Protein AF-A0A4Y7K1U8-F1 (afdb_monomer)

Sequence (174 aa):
MENMSDAYFCFRKKMKKDMTSKCLAVLKKMSKQYCSSTLNLAQEHLSMVVRLFNETRDITISISQHLLSFMTTPVQPRNVKWAFSKLIYKQGRVACKGNDKANVSEVELVDVALLDTISVRKVSSKEITNEKLQAAKKSLEKLENGIDAIEAKSEVTFRRIIQTRVSLLNMFVN

Radius of gyration: 23.02 Å; Cα contacts (8 Å, |Δi|>4): 63; chains: 1; bounding box: 60×27×65 Å

Structure (mmCIF, N/CA/C/O backbone):
data_AF-A0A4Y7K1U8-F1
#
_entry.id   AF-A0A4Y7K1U8-F1
#
loop_
_atom_site.group_PDB
_atom_site.id
_atom_site.type_symbol
_atom_site.label_atom_id
_atom_site.label_alt_id
_atom_site.label_comp_id
_atom_site.label_asym_id
_atom_site.label_entity_id
_atom_site.label_seq_id
_atom_site.pdbx_PDB_ins_code
_atom_site.Cartn_x
_atom_site.Cartn_y
_atom_site.Cartn_z
_atom_site.occupancy
_atom_site.B_iso_or_equiv
_atom_site.auth_seq_id
_atom_site.auth_comp_id
_atom_site.auth_asym_id
_atom_site.auth_atom_id
_atom_site.pdbx_PDB_model_num
ATOM 1 N N . MET A 1 1 ? -7.957 -2.591 27.667 1.00 50.00 1 MET A N 1
ATOM 2 C CA . MET A 1 1 ? -8.652 -2.759 26.367 1.00 50.00 1 MET A CA 1
ATOM 3 C C . MET A 1 1 ? -8.995 -1.432 25.681 1.00 50.00 1 MET A C 1
ATOM 5 O O . MET A 1 1 ? -8.906 -1.418 24.465 1.00 50.00 1 MET A O 1
ATOM 9 N N . GLU A 1 2 ? -9.331 -0.334 26.385 1.00 51.09 2 GLU A N 1
ATOM 10 C CA . GLU A 1 2 ? -9.362 1.029 25.780 1.00 51.09 2 GLU A CA 1
ATOM 11 C C . GLU A 1 2 ? -8.060 1.343 25.026 1.00 51.09 2 GLU A C 1
ATOM 13 O O . GLU A 1 2 ? -8.085 1.716 23.859 1.00 51.09 2 GLU A O 1
ATOM 18 N N . ASN A 1 3 ? -6.930 0.967 25.630 1.00 62.56 3 ASN A N 1
ATOM 19 C CA . ASN A 1 3 ? -5.597 1.117 25.051 1.00 62.56 3 ASN A CA 1
ATOM 20 C C . ASN A 1 3 ? -5.415 0.470 23.654 1.00 62.56 3 ASN A C 1
ATOM 22 O O . ASN A 1 3 ? -4.651 0.977 22.847 1.00 62.56 3 ASN A O 1
ATOM 26 N N . MET A 1 4 ? -6.117 -0.625 23.322 1.00 68.00 4 MET A N 1
ATOM 27 C CA . MET A 1 4 ? -5.925 -1.320 22.034 1.00 68.00 4 MET A CA 1
ATOM 28 C C . MET A 1 4 ? -6.657 -0.625 20.880 1.00 68.00 4 MET A C 1
ATOM 30 O O . MET A 1 4 ? -6.125 -0.518 19.778 1.00 68.00 4 MET A O 1
ATOM 34 N N . SER A 1 5 ? -7.861 -0.115 21.149 1.00 69.31 5 SER A N 1
ATOM 35 C CA . SER A 1 5 ? -8.616 0.682 20.181 1.00 69.31 5 SER A CA 1
ATOM 36 C C . SER A 1 5 ? -7.922 2.019 19.931 1.00 69.31 5 SER A C 1
ATOM 38 O O . SER A 1 5 ? -7.712 2.408 18.784 1.00 69.31 5 SER A O 1
ATOM 40 N N . ASP A 1 6 ? -7.497 2.700 20.996 1.00 73.81 6 ASP A N 1
ATOM 41 C CA . ASP A 1 6 ? -6.766 3.962 20.877 1.00 73.81 6 ASP A CA 1
ATOM 42 C C . ASP A 1 6 ? -5.421 3.769 20.168 1.00 73.81 6 ASP A C 1
ATOM 44 O O . ASP A 1 6 ? -5.069 4.564 19.293 1.00 73.81 6 ASP A O 1
ATOM 48 N N . ALA A 1 7 ? -4.707 2.673 20.453 1.00 80.50 7 ALA A N 1
ATOM 49 C CA . ALA A 1 7 ? -3.499 2.298 19.724 1.00 80.50 7 ALA A CA 1
ATOM 50 C C . ALA A 1 7 ? -3.774 2.081 18.230 1.00 80.50 7 ALA A C 1
ATOM 52 O O . ALA A 1 7 ? -3.024 2.606 17.406 1.00 80.50 7 ALA A O 1
ATOM 53 N N . TYR A 1 8 ? -4.862 1.391 17.867 1.00 81.00 8 TYR A N 1
ATOM 54 C CA . TYR A 1 8 ? -5.259 1.223 16.468 1.00 81.00 8 TYR A CA 1
ATOM 55 C C . TYR A 1 8 ? -5.543 2.568 15.789 1.00 81.00 8 TYR A C 1
ATOM 57 O O . TYR A 1 8 ? -5.006 2.829 14.716 1.00 81.00 8 TYR A O 1
ATOM 65 N N . PHE A 1 9 ? -6.315 3.471 16.404 1.00 80.06 9 PHE A N 1
ATOM 66 C CA . PHE A 1 9 ? -6.599 4.780 15.799 1.00 80.06 9 PHE A CA 1
ATOM 67 C C . PHE A 1 9 ? -5.357 5.670 15.702 1.00 80.06 9 PHE A C 1
ATOM 69 O O . PHE A 1 9 ? -5.188 6.391 14.714 1.00 80.06 9 PHE A O 1
ATOM 76 N N . CYS A 1 10 ? -4.468 5.620 16.694 1.00 83.38 10 CYS A N 1
ATOM 77 C CA . CYS A 1 10 ? -3.171 6.289 16.645 1.00 83.38 10 CYS A CA 1
ATOM 78 C C . CYS A 1 10 ? -2.306 5.736 15.508 1.00 83.38 10 CYS A C 1
ATOM 80 O O . CYS A 1 10 ? -1.781 6.514 14.706 1.00 83.38 10 CYS A O 1
ATOM 82 N N . PHE A 1 11 ? -2.220 4.409 15.383 1.00 84.81 11 PHE A N 1
ATOM 83 C CA . PHE A 1 11 ? -1.553 3.736 14.273 1.00 84.81 11 PHE A CA 1
ATOM 84 C C . PHE A 1 11 ? -2.167 4.146 12.932 1.00 84.81 11 PHE A C 1
ATOM 86 O O . PHE A 1 11 ? -1.451 4.606 12.048 1.00 84.81 11 PHE A O 1
ATOM 93 N N . ARG A 1 12 ? -3.494 4.095 12.797 1.00 83.25 12 ARG A N 1
ATOM 94 C CA . ARG A 1 12 ? -4.238 4.459 11.586 1.00 83.25 12 ARG A CA 1
ATOM 95 C C . ARG A 1 12 ? -3.974 5.903 11.167 1.00 83.25 12 ARG A C 1
ATOM 97 O O . ARG A 1 12 ? -3.721 6.162 9.988 1.00 83.25 12 ARG A O 1
ATOM 104 N N . LYS A 1 13 ? -3.995 6.845 12.117 1.00 84.25 13 LYS A N 1
ATOM 105 C CA . LYS A 1 13 ? -3.661 8.261 11.883 1.00 84.25 13 LYS A CA 1
ATOM 106 C C . LYS A 1 13 ? -2.214 8.423 11.429 1.00 84.25 13 LYS A C 1
ATOM 108 O O . LYS A 1 13 ? -1.966 9.142 10.460 1.00 84.25 13 LYS A O 1
ATOM 113 N N . LYS A 1 14 ? -1.275 7.752 12.103 1.00 86.88 14 LYS A N 1
ATOM 114 C CA . LYS A 1 14 ? 0.151 7.783 11.760 1.00 86.88 14 LYS A CA 1
ATOM 115 C C . LYS A 1 14 ? 0.399 7.199 10.371 1.00 86.88 14 LYS A C 1
ATOM 117 O O . LYS A 1 14 ? 0.967 7.890 9.534 1.00 86.88 14 LYS A O 1
ATOM 122 N N . MET A 1 15 ? -0.123 6.006 10.093 1.00 86.50 15 MET A N 1
ATOM 123 C CA . MET A 1 15 ? -0.059 5.352 8.787 1.00 86.50 15 MET A CA 1
ATOM 124 C C . MET A 1 15 ? -0.616 6.268 7.699 1.00 86.50 15 MET A C 1
ATOM 126 O O . MET A 1 15 ? 0.054 6.519 6.704 1.00 86.50 15 MET A O 1
ATOM 130 N N . LYS A 1 16 ? -1.810 6.841 7.898 1.00 86.31 16 LYS A N 1
ATOM 131 C CA . LYS A 1 16 ? -2.410 7.752 6.918 1.00 86.31 16 LYS A CA 1
ATOM 132 C C . LYS A 1 16 ? -1.522 8.966 6.661 1.00 86.31 16 LYS A C 1
ATOM 134 O O . LYS A 1 16 ? -1.299 9.309 5.500 1.00 86.31 16 LYS A O 1
ATOM 139 N N . LYS A 1 17 ? -1.007 9.602 7.719 1.00 87.19 17 LYS A N 1
ATOM 140 C CA . LYS A 1 17 ? -0.075 10.732 7.619 1.00 87.19 17 LYS A CA 1
ATOM 141 C C . LYS A 1 17 ? 1.183 10.340 6.846 1.00 87.19 17 LYS A C 1
ATOM 143 O O . LYS A 1 17 ? 1.551 11.054 5.919 1.00 87.19 17 LYS A O 1
ATOM 148 N N . ASP A 1 18 ? 1.817 9.223 7.182 1.00 87.56 18 ASP A N 1
ATOM 149 C CA . ASP A 1 18 ? 3.057 8.779 6.539 1.00 87.56 18 ASP A CA 1
ATOM 150 C C . ASP A 1 18 ? 2.829 8.436 5.058 1.00 87.56 18 ASP A C 1
ATOM 152 O O . ASP A 1 18 ? 3.525 8.961 4.189 1.00 87.56 18 ASP A O 1
ATOM 156 N N . MET A 1 19 ? 1.786 7.666 4.745 1.00 86.56 19 MET A N 1
ATOM 157 C CA . MET A 1 19 ? 1.455 7.281 3.369 1.00 86.56 19 MET A CA 1
ATOM 158 C C . MET A 1 19 ? 1.091 8.487 2.490 1.00 86.56 19 MET A C 1
ATOM 160 O O . MET A 1 19 ? 1.501 8.552 1.331 1.00 86.56 19 MET A O 1
ATOM 164 N N . THR A 1 20 ? 0.365 9.475 3.024 1.00 84.00 20 THR A N 1
ATOM 165 C CA . THR A 1 20 ? -0.013 10.679 2.259 1.00 84.00 20 THR A CA 1
ATOM 166 C C . THR A 1 20 ? 1.123 11.689 2.123 1.00 84.00 20 THR A C 1
ATOM 168 O O . THR A 1 20 ? 1.349 12.200 1.028 1.00 84.00 20 THR A O 1
ATOM 171 N N . SER A 1 21 ? 1.843 11.987 3.208 1.00 84.00 21 SER A N 1
ATOM 172 C CA . SER A 1 21 ? 2.855 13.051 3.216 1.00 84.00 21 SER A CA 1
ATOM 173 C C . SER A 1 21 ? 4.220 12.612 2.690 1.00 84.00 21 SER A C 1
ATOM 175 O O . SER A 1 21 ? 4.926 13.435 2.115 1.00 84.00 21 SER A O 1
ATOM 177 N N . LYS A 1 22 ? 4.589 11.332 2.841 1.00 85.56 22 LYS A N 1
ATOM 178 C CA . LYS A 1 22 ? 5.888 10.808 2.394 1.00 85.56 22 LYS A CA 1
ATOM 179 C C . LYS A 1 22 ? 5.741 10.048 1.083 1.00 85.56 22 LYS A C 1
ATOM 181 O O . LYS A 1 22 ? 6.288 10.463 0.067 1.00 85.56 22 LYS A O 1
ATOM 186 N N . CYS A 1 23 ? 4.961 8.970 1.072 1.00 85.50 23 CYS A N 1
ATOM 187 C CA . CYS A 1 23 ? 4.934 8.045 -0.065 1.00 85.50 23 CYS A CA 1
ATOM 188 C C . CYS A 1 23 ? 4.217 8.639 -1.286 1.00 85.50 23 CYS A C 1
ATOM 190 O O . CYS A 1 23 ? 4.788 8.712 -2.374 1.00 85.50 23 CYS A O 1
ATOM 192 N N . LEU A 1 24 ? 2.987 9.130 -1.109 1.00 85.56 24 LEU A N 1
ATOM 193 C CA . LEU A 1 24 ? 2.208 9.703 -2.210 1.00 85.56 24 LEU A CA 1
ATOM 194 C C . LEU A 1 24 ? 2.870 10.970 -2.780 1.00 85.56 24 LEU A C 1
ATOM 196 O O . LEU A 1 24 ? 2.818 11.208 -3.987 1.00 85.56 24 LEU A O 1
ATOM 200 N N . ALA A 1 25 ? 3.511 11.774 -1.928 1.00 86.19 25 ALA A N 1
ATOM 201 C CA . ALA A 1 25 ? 4.252 12.959 -2.350 1.00 86.19 25 ALA A CA 1
ATOM 202 C C . ALA A 1 25 ? 5.461 12.596 -3.226 1.00 86.19 25 ALA A C 1
ATOM 204 O O . ALA A 1 25 ? 5.644 13.191 -4.290 1.00 86.19 25 ALA A O 1
ATOM 205 N N . VAL A 1 26 ? 6.240 11.582 -2.828 1.00 88.00 26 VAL A N 1
ATOM 206 C CA . VAL A 1 26 ? 7.366 11.067 -3.622 1.00 88.00 26 VAL A CA 1
ATOM 207 C C . VAL A 1 26 ? 6.883 10.534 -4.971 1.00 88.00 26 VAL A C 1
ATOM 209 O O . VAL A 1 26 ? 7.431 10.921 -6.000 1.00 88.00 26 VAL A O 1
ATOM 212 N N . LEU A 1 27 ? 5.809 9.741 -4.999 1.00 86.44 27 LEU A N 1
ATOM 213 C CA . LEU A 1 27 ? 5.250 9.224 -6.254 1.00 86.44 27 LEU A CA 1
ATOM 214 C C . LEU A 1 27 ? 4.742 10.336 -7.179 1.00 86.44 27 LEU A C 1
ATOM 216 O O . LEU A 1 27 ? 4.951 10.265 -8.385 1.00 86.44 27 LEU A O 1
ATOM 220 N N . LYS A 1 28 ? 4.115 11.387 -6.635 1.00 86.06 28 LYS A N 1
ATOM 221 C CA . LYS A 1 28 ? 3.706 12.568 -7.418 1.00 86.06 28 LYS A CA 1
ATOM 222 C C . LYS A 1 28 ? 4.897 13.358 -7.956 1.00 86.06 28 LYS A C 1
ATOM 224 O O . LYS A 1 28 ? 4.805 13.944 -9.030 1.00 86.06 28 LYS A O 1
ATOM 229 N N . LYS A 1 29 ? 6.007 13.416 -7.216 1.00 87.38 29 LYS A N 1
ATOM 230 C CA . LYS A 1 29 ? 7.248 14.022 -7.713 1.00 87.38 29 LYS A CA 1
ATOM 231 C C . LYS A 1 29 ? 7.815 13.192 -8.865 1.00 87.38 29 LYS A C 1
ATOM 233 O O . LYS A 1 29 ? 8.128 13.752 -9.908 1.00 87.38 29 LYS A O 1
ATOM 238 N N . MET A 1 30 ? 7.868 11.871 -8.698 1.00 83.56 30 MET A N 1
ATOM 239 C CA . MET A 1 30 ? 8.336 10.937 -9.725 1.00 83.56 30 MET A CA 1
ATOM 240 C C . MET A 1 30 ? 7.467 10.967 -10.987 1.00 83.56 30 MET A C 1
ATOM 242 O O . MET A 1 30 ? 8.010 10.926 -12.082 1.00 83.56 30 MET A O 1
ATOM 246 N N . SER A 1 31 ? 6.143 11.102 -10.860 1.00 81.75 31 SER A N 1
ATOM 247 C CA . SER A 1 31 ? 5.244 11.172 -12.022 1.00 81.75 31 SER A CA 1
ATOM 248 C C . SER A 1 31 ? 5.432 12.447 -12.845 1.00 81.75 31 SER A C 1
ATOM 250 O O . SER A 1 31 ? 5.209 12.447 -14.048 1.00 81.75 31 SER A O 1
ATOM 252 N N . LYS A 1 32 ? 5.823 13.551 -12.197 1.00 81.19 32 LYS A N 1
ATOM 253 C CA . LYS A 1 32 ? 6.112 14.831 -12.861 1.00 81.19 32 LYS A CA 1
ATOM 254 C C . LYS A 1 32 ? 7.504 14.869 -13.481 1.00 81.19 32 LYS A C 1
ATOM 256 O O . LYS A 1 32 ? 7.754 15.685 -14.362 1.00 81.19 32 LYS A O 1
ATOM 261 N N . GLN A 1 33 ? 8.412 14.018 -13.008 1.00 74.81 33 GLN A N 1
ATOM 262 C CA . GLN A 1 33 ? 9.763 13.911 -13.532 1.00 74.81 33 GLN A CA 1
ATOM 263 C C . GLN A 1 33 ? 9.735 13.078 -14.817 1.00 74.81 33 GLN A C 1
ATOM 265 O O . GLN A 1 33 ? 10.106 11.906 -14.846 1.00 74.81 33 GLN A O 1
ATOM 270 N N . TY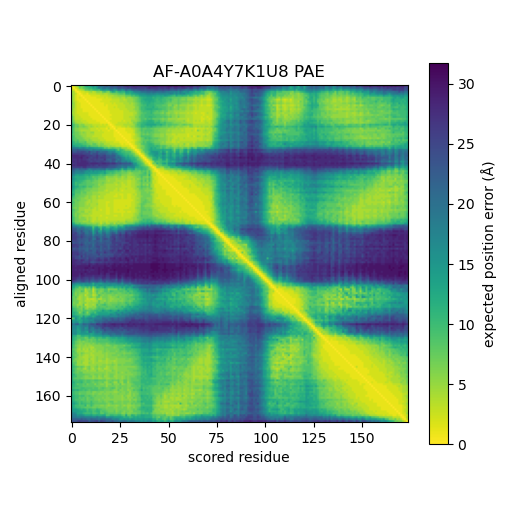R A 1 34 ? 9.245 13.694 -15.890 1.00 65.06 34 TYR A N 1
ATOM 271 C CA . TYR A 1 34 ? 9.343 13.124 -17.222 1.00 65.06 34 TYR A CA 1
ATOM 272 C C . TYR A 1 34 ? 10.804 13.211 -17.658 1.00 65.06 34 TYR A C 1
ATOM 274 O O . TYR A 1 34 ? 11.400 14.290 -17.632 1.00 65.06 34 TYR A O 1
ATOM 282 N N . CYS A 1 35 ? 11.393 12.088 -18.067 1.00 59.50 35 CYS A N 1
ATOM 283 C CA . CYS A 1 35 ? 12.646 12.134 -18.805 1.00 59.50 35 CYS A CA 1
ATOM 284 C C . CYS A 1 35 ? 12.312 12.659 -20.208 1.00 59.50 35 CYS A C 1
ATOM 286 O O . CYS A 1 35 ? 12.138 11.893 -21.149 1.00 59.50 35 CYS A O 1
ATOM 288 N N . SER A 1 36 ? 12.133 13.978 -20.322 1.00 55.81 36 SER A N 1
ATOM 289 C CA . SER A 1 36 ? 12.079 14.690 -21.598 1.00 55.81 36 SER A CA 1
ATOM 290 C C . SER A 1 36 ? 13.510 14.914 -22.057 1.00 55.81 36 SER A C 1
ATOM 292 O O . SER A 1 36 ? 13.926 16.044 -22.307 1.00 55.81 36 SER A O 1
ATOM 294 N N . SER A 1 37 ? 14.313 13.854 -22.108 1.00 54.41 37 SER A N 1
ATOM 295 C CA . SER A 1 37 ? 15.506 13.936 -22.916 1.00 54.41 37 SER A CA 1
ATOM 296 C C . SER A 1 37 ? 15.005 13.970 -24.356 1.00 54.41 37 SER A C 1
ATOM 298 O O . SER A 1 37 ? 14.675 12.947 -24.952 1.00 54.41 37 SER A O 1
ATOM 300 N N . THR A 1 38 ? 14.928 15.179 -24.913 1.00 48.16 38 THR A N 1
ATOM 301 C CA . THR A 1 38 ? 15.129 15.434 -26.340 1.00 48.16 38 THR A CA 1
ATOM 302 C C . THR A 1 38 ? 16.528 14.932 -26.693 1.00 48.16 38 THR A C 1
ATOM 304 O O . THR A 1 38 ? 17.447 15.696 -26.964 1.00 48.16 38 THR A O 1
ATOM 307 N N . LEU A 1 39 ? 16.729 13.618 -26.594 1.00 52.12 39 LEU A N 1
ATOM 308 C CA . LEU A 1 39 ? 17.771 12.944 -27.326 1.00 52.12 39 LEU A CA 1
ATOM 309 C C . LEU A 1 39 ? 17.413 13.225 -28.778 1.00 52.12 39 LEU A C 1
ATOM 311 O O . LEU A 1 39 ? 16.274 12.986 -29.182 1.00 52.12 39 LEU A O 1
ATOM 315 N N . ASN A 1 40 ? 18.353 13.792 -29.529 1.00 54.56 40 ASN A N 1
ATOM 316 C CA . ASN A 1 40 ? 18.284 13.831 -30.983 1.00 54.56 40 ASN A CA 1
ATOM 317 C C . ASN A 1 40 ? 18.214 12.376 -31.462 1.00 54.56 40 ASN A C 1
ATOM 319 O O . ASN A 1 40 ? 19.222 11.723 -31.716 1.00 54.56 40 ASN A O 1
ATOM 323 N N . LEU A 1 41 ? 16.999 11.837 -31.459 1.00 54.09 41 LEU A N 1
ATOM 324 C CA . LEU A 1 41 ? 16.668 10.442 -31.675 1.00 54.09 41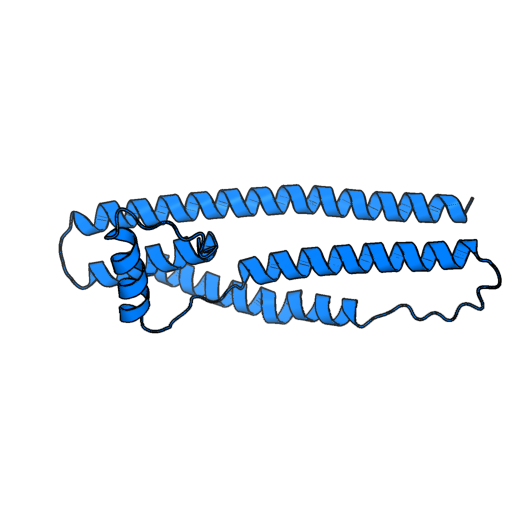 LEU A CA 1
ATOM 325 C C . LEU A 1 41 ? 16.582 10.209 -33.175 1.00 54.09 41 LEU A C 1
ATOM 327 O O . LEU A 1 41 ? 15.542 9.858 -33.714 1.00 54.09 41 LEU A O 1
ATOM 331 N N . ALA A 1 42 ? 17.714 10.406 -33.846 1.00 55.91 42 ALA A N 1
ATOM 332 C CA . ALA A 1 42 ? 17.907 9.948 -35.215 1.00 55.91 42 ALA A CA 1
ATOM 333 C C . ALA A 1 42 ? 17.862 8.405 -35.311 1.00 55.91 42 ALA A C 1
ATOM 335 O O . ALA A 1 42 ? 17.802 7.863 -36.407 1.00 55.91 42 ALA A O 1
ATOM 336 N N . GLN A 1 43 ? 17.862 7.692 -34.173 1.00 66.06 43 GLN A N 1
ATOM 337 C CA . GLN A 1 43 ? 17.641 6.249 -34.097 1.00 66.06 43 GLN A CA 1
ATOM 338 C C . GLN A 1 43 ? 16.268 5.913 -33.499 1.00 66.06 43 GLN A C 1
ATOM 340 O O . GLN A 1 43 ? 16.048 6.049 -32.293 1.00 66.06 43 GLN A O 1
ATOM 345 N N . GLU A 1 44 ? 15.359 5.417 -34.343 1.00 72.12 44 GLU A N 1
ATOM 346 C CA . GLU A 1 44 ? 13.999 4.990 -33.970 1.00 72.12 44 GLU A CA 1
ATOM 347 C C . GLU A 1 44 ? 13.981 3.978 -32.814 1.00 72.12 44 GLU A C 1
ATOM 349 O O . GLU A 1 44 ? 13.137 4.064 -31.918 1.00 72.12 44 GLU A O 1
ATOM 354 N N . HIS A 1 45 ? 14.949 3.057 -32.785 1.00 73.56 45 HIS A N 1
ATOM 355 C CA . HIS A 1 45 ? 15.044 2.018 -31.760 1.00 73.56 45 HIS A CA 1
ATOM 356 C C . HIS A 1 45 ? 15.251 2.597 -30.358 1.00 73.56 45 HIS A C 1
ATOM 358 O O . HIS A 1 45 ? 14.518 2.246 -29.437 1.00 73.56 45 HIS A O 1
ATOM 364 N N . LEU A 1 46 ? 16.164 3.556 -30.192 1.00 74.31 46 LEU A N 1
ATOM 365 C CA . LEU A 1 46 ? 16.406 4.196 -28.897 1.00 74.31 46 LEU A CA 1
ATOM 366 C C . LEU A 1 46 ? 15.172 4.991 -28.417 1.00 74.31 46 LEU A C 1
ATOM 368 O O . LEU A 1 46 ? 14.907 5.069 -27.217 1.00 74.31 46 LEU A O 1
ATOM 372 N N . SER A 1 47 ? 14.368 5.527 -29.343 1.00 77.19 47 SER A N 1
ATOM 373 C CA . SER A 1 47 ? 13.143 6.278 -29.021 1.00 77.19 47 SER A CA 1
ATOM 374 C C . SER A 1 47 ? 12.074 5.346 -28.462 1.00 77.19 47 SER A C 1
ATOM 376 O O . SER A 1 47 ? 11.457 5.623 -27.430 1.00 77.19 47 SER A O 1
ATOM 378 N N . MET A 1 48 ? 11.901 4.191 -29.109 1.00 77.94 48 MET A N 1
ATOM 379 C CA . MET A 1 48 ? 10.985 3.141 -28.672 1.00 77.94 48 MET A CA 1
ATOM 380 C C . MET A 1 48 ? 11.330 2.640 -27.265 1.00 77.94 48 MET A C 1
ATOM 382 O O . MET A 1 48 ? 10.444 2.447 -26.434 1.00 77.94 48 MET A O 1
ATOM 386 N N . VAL A 1 49 ? 12.620 2.515 -26.969 1.00 78.12 49 VAL A N 1
ATOM 387 C CA . VAL A 1 49 ? 13.132 2.098 -25.661 1.00 78.12 49 VAL A CA 1
ATOM 388 C C . VAL A 1 49 ? 12.794 3.100 -24.575 1.00 78.12 49 VAL A C 1
ATOM 390 O O . VAL A 1 49 ? 12.203 2.737 -23.557 1.00 78.12 49 VAL A O 1
ATOM 393 N N . VAL A 1 50 ? 13.117 4.375 -24.798 1.00 78.81 50 VAL A N 1
ATOM 394 C CA . VAL A 1 50 ? 12.803 5.452 -23.850 1.00 78.81 50 VAL A CA 1
ATOM 395 C C . VAL A 1 50 ? 11.296 5.515 -23.585 1.00 78.81 50 VAL A C 1
ATOM 397 O O . VAL A 1 50 ? 10.881 5.641 -22.431 1.00 78.81 50 VAL A O 1
ATOM 400 N N . ARG A 1 51 ? 10.464 5.355 -24.624 1.00 82.56 51 ARG A N 1
ATOM 401 C CA . ARG A 1 51 ? 9.001 5.272 -24.485 1.00 82.56 51 ARG A CA 1
ATOM 402 C C . ARG A 1 51 ? 8.565 4.086 -23.627 1.00 82.56 51 ARG A C 1
ATOM 404 O O . ARG A 1 51 ? 7.832 4.290 -22.665 1.00 82.56 51 ARG A O 1
ATOM 411 N N . LEU A 1 52 ? 9.067 2.884 -23.901 1.00 81.94 52 LEU A N 1
ATOM 412 C CA . LEU A 1 52 ? 8.719 1.676 -23.150 1.00 81.94 52 LEU A CA 1
ATOM 413 C C . LEU A 1 52 ? 9.139 1.759 -21.672 1.00 81.94 52 LEU A C 1
ATOM 415 O O . LEU A 1 52 ? 8.399 1.344 -20.774 1.00 81.94 52 LEU A O 1
ATOM 419 N N . PHE A 1 53 ? 10.307 2.344 -21.388 1.00 80.19 53 PHE A N 1
ATOM 420 C CA . PHE A 1 53 ? 10.747 2.608 -20.017 1.00 80.19 53 PHE A CA 1
ATOM 421 C C . PHE A 1 53 ? 9.846 3.616 -19.300 1.00 80.19 53 PHE A C 1
ATOM 423 O O . PHE A 1 53 ? 9.528 3.412 -18.122 1.00 80.19 53 PHE A O 1
ATOM 430 N N . ASN A 1 54 ? 9.421 4.676 -19.994 1.00 83.38 54 ASN A N 1
ATOM 431 C CA . ASN A 1 54 ? 8.481 5.660 -19.461 1.00 83.38 54 ASN A CA 1
ATOM 432 C C . ASN A 1 54 ? 7.112 5.022 -19.175 1.00 83.38 54 ASN A C 1
ATOM 434 O O . ASN A 1 54 ? 6.615 5.163 -18.062 1.00 83.38 54 ASN A O 1
ATOM 438 N N . GLU A 1 55 ? 6.561 4.231 -20.097 1.00 83.00 55 GLU A N 1
ATOM 439 C CA . GLU A 1 55 ? 5.300 3.501 -19.891 1.00 83.00 55 GLU A CA 1
ATOM 440 C C . GLU A 1 55 ? 5.392 2.541 -18.695 1.00 83.00 55 GLU A C 1
ATOM 442 O O . GLU A 1 55 ? 4.546 2.556 -17.800 1.00 83.00 55 GLU A O 1
ATOM 447 N N . THR A 1 56 ? 6.476 1.765 -18.606 1.00 82.19 56 THR A N 1
ATOM 448 C CA . THR A 1 56 ? 6.720 0.861 -17.471 1.00 82.19 56 THR A CA 1
ATOM 449 C C . THR A 1 56 ? 6.807 1.632 -16.149 1.00 82.19 56 THR A C 1
ATOM 451 O O . THR A 1 56 ? 6.293 1.183 -15.119 1.00 82.19 56 THR A O 1
ATOM 454 N N . ARG A 1 57 ? 7.463 2.803 -16.138 1.00 84.06 57 ARG A N 1
ATOM 455 C CA . ARG A 1 57 ? 7.517 3.695 -14.968 1.00 84.06 57 ARG A CA 1
ATOM 456 C C . ARG A 1 57 ? 6.120 4.176 -14.584 1.00 84.06 57 ARG A C 1
ATOM 458 O O . ARG A 1 57 ? 5.773 4.092 -13.408 1.00 84.06 57 ARG A O 1
ATOM 465 N N . ASP A 1 58 ? 5.330 4.633 -15.543 1.00 84.88 58 ASP A N 1
ATOM 466 C CA . ASP A 1 58 ? 4.019 5.229 -15.290 1.00 84.88 58 ASP A CA 1
ATOM 467 C C . ASP A 1 58 ? 3.007 4.184 -14.789 1.00 84.88 58 ASP A C 1
ATOM 469 O O . ASP A 1 58 ? 2.269 4.450 -13.835 1.00 84.88 58 ASP A O 1
ATOM 473 N N . ILE A 1 59 ? 3.050 2.957 -15.321 1.00 83.69 59 ILE A N 1
ATOM 474 C CA . ILE A 1 59 ? 2.287 1.811 -14.798 1.00 83.69 59 ILE A CA 1
ATOM 475 C C . ILE A 1 59 ? 2.684 1.524 -13.343 1.00 83.69 59 ILE A C 1
ATOM 477 O O . ILE A 1 59 ? 1.823 1.410 -12.470 1.00 83.69 59 ILE A O 1
ATOM 481 N N . THR A 1 60 ? 3.989 1.466 -13.056 1.00 83.94 60 THR A N 1
ATOM 482 C CA . THR A 1 60 ? 4.500 1.200 -11.699 1.00 83.94 60 THR A CA 1
ATOM 483 C C . THR A 1 60 ? 4.040 2.266 -10.702 1.00 83.94 60 THR A C 1
ATOM 485 O O . THR A 1 60 ? 3.585 1.945 -9.599 1.00 83.94 60 THR A O 1
ATOM 488 N N . ILE A 1 61 ? 4.130 3.543 -11.089 1.00 85.31 61 ILE A N 1
ATOM 489 C CA . ILE A 1 61 ? 3.672 4.671 -10.271 1.00 85.31 61 ILE A CA 1
ATOM 490 C C . ILE A 1 61 ? 2.163 4.569 -10.031 1.00 85.31 61 ILE A C 1
ATOM 492 O O . ILE A 1 61 ? 1.725 4.720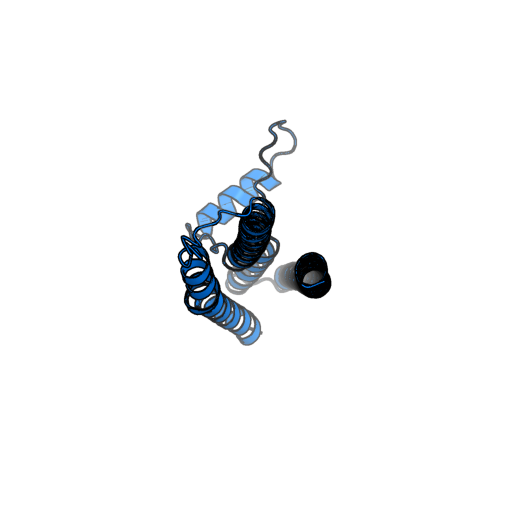 -8.892 1.00 85.31 61 ILE A O 1
ATOM 496 N N . SER A 1 62 ? 1.380 4.272 -11.068 1.00 85.62 62 SER A N 1
ATOM 497 C CA . SER A 1 62 ? -0.084 4.195 -10.990 1.00 85.62 62 SER A CA 1
ATOM 498 C C . SER A 1 62 ? -0.561 3.084 -10.054 1.00 85.62 62 SER A C 1
ATOM 500 O O . SER A 1 62 ? -1.438 3.318 -9.219 1.00 85.62 62 SER A O 1
ATOM 502 N N . ILE A 1 63 ? 0.051 1.898 -10.136 1.00 83.25 63 ILE A N 1
ATOM 503 C CA . ILE A 1 63 ? -0.220 0.778 -9.221 1.00 83.25 63 ILE A CA 1
ATOM 504 C C . ILE A 1 63 ? 0.117 1.182 -7.782 1.00 83.25 63 ILE A C 1
ATOM 506 O O . ILE A 1 63 ? -0.702 1.018 -6.878 1.00 83.25 63 ILE A O 1
ATOM 510 N N . SER A 1 64 ? 1.293 1.777 -7.572 1.00 82.06 64 SER A N 1
ATOM 511 C CA . SER A 1 64 ? 1.743 2.203 -6.241 1.00 82.06 64 SER A CA 1
ATOM 512 C C . SER A 1 64 ? 0.812 3.264 -5.636 1.00 82.06 64 SER A C 1
ATOM 514 O O . SER A 1 64 ? 0.472 3.203 -4.455 1.00 82.06 64 SER A O 1
ATOM 516 N N . GLN A 1 65 ? 0.346 4.221 -6.445 1.00 85.25 65 GLN A N 1
ATOM 517 C CA . GLN A 1 65 ? -0.618 5.238 -6.022 1.00 85.25 65 GLN A CA 1
ATOM 518 C C . GLN A 1 65 ? -1.972 4.627 -5.645 1.00 85.25 65 GLN A C 1
ATOM 520 O O . GLN A 1 65 ? -2.536 5.015 -4.622 1.00 85.25 65 GLN A O 1
ATOM 525 N N . HIS A 1 66 ? -2.475 3.664 -6.425 1.00 81.75 66 HIS A N 1
ATOM 526 C CA . HIS A 1 66 ? -3.724 2.964 -6.115 1.00 81.75 66 HIS A CA 1
ATOM 527 C C . HIS A 1 66 ? -3.641 2.200 -4.792 1.00 81.75 66 HIS A C 1
ATOM 529 O O . HIS A 1 66 ? -4.527 2.347 -3.951 1.00 81.75 66 HIS A O 1
ATOM 535 N N . LEU A 1 67 ? -2.556 1.452 -4.567 1.00 81.38 67 LEU A N 1
ATOM 536 C CA . LEU A 1 67 ? -2.337 0.721 -3.315 1.00 81.38 67 LEU A CA 1
ATOM 537 C C . LEU A 1 67 ? -2.291 1.669 -2.107 1.00 81.38 67 LEU A C 1
ATOM 539 O O . LEU A 1 67 ? -2.980 1.457 -1.111 1.00 81.38 67 LEU A O 1
ATOM 543 N N . LEU A 1 68 ? -1.551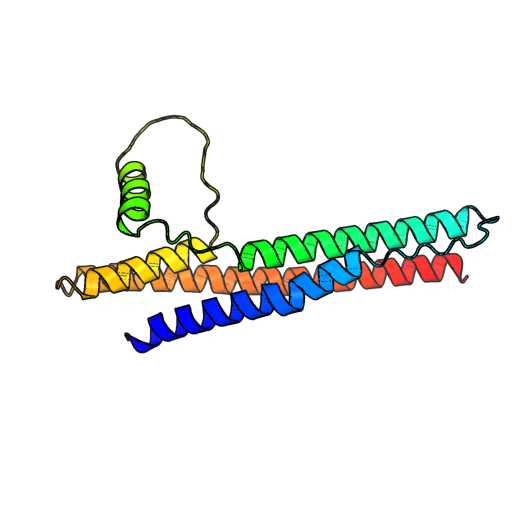 2.776 -2.205 1.00 82.31 68 LEU A N 1
ATOM 544 C CA . LEU A 1 68 ? -1.495 3.776 -1.133 1.00 82.31 68 LEU A CA 1
ATOM 545 C C . LEU A 1 68 ? -2.844 4.467 -0.904 1.00 82.31 68 LEU A C 1
ATOM 547 O O . LEU A 1 68 ? -3.200 4.776 0.236 1.00 82.31 68 LEU A O 1
ATOM 551 N N . SER A 1 69 ? -3.608 4.720 -1.967 1.00 78.50 69 SER A N 1
ATOM 552 C CA . SER A 1 69 ? -4.944 5.313 -1.873 1.00 78.50 69 SER A CA 1
ATOM 553 C C . SER A 1 69 ? -5.929 4.384 -1.160 1.00 78.50 69 SER A C 1
ATOM 555 O O . SER A 1 69 ? -6.666 4.838 -0.283 1.00 78.50 69 SER A O 1
ATOM 557 N N . PHE A 1 70 ? -5.866 3.082 -1.447 1.00 76.38 70 PHE A N 1
ATOM 558 C CA . PHE A 1 70 ? -6.634 2.047 -0.753 1.00 76.38 70 PHE A CA 1
ATOM 559 C C . PHE A 1 70 ? -6.319 2.000 0.753 1.00 76.38 70 PHE A C 1
ATOM 561 O O . PHE A 1 70 ? -7.212 1.925 1.590 1.00 76.38 70 PHE A O 1
ATOM 568 N N . MET A 1 71 ? -5.050 2.157 1.133 1.00 75.06 71 MET A N 1
ATOM 569 C CA . MET A 1 71 ? -4.650 2.181 2.548 1.00 75.06 71 MET A CA 1
ATOM 570 C C . MET A 1 71 ? -4.996 3.508 3.251 1.00 75.06 71 MET A C 1
ATOM 572 O O . MET A 1 71 ? -5.119 3.582 4.478 1.00 75.06 71 MET A O 1
ATOM 576 N N . THR A 1 72 ? -5.156 4.599 2.500 1.00 74.25 72 THR A N 1
ATOM 577 C CA . THR A 1 72 ? -5.419 5.950 3.035 1.00 74.25 72 THR A CA 1
ATOM 578 C C . THR A 1 72 ? -6.878 6.381 2.930 1.00 74.25 72 THR A C 1
ATOM 580 O O . THR A 1 72 ? -7.204 7.486 3.388 1.00 74.25 72 THR A O 1
ATOM 583 N N . THR A 1 73 ? -7.749 5.516 2.393 1.00 68.81 73 THR A N 1
ATOM 584 C CA . THR A 1 73 ? -9.172 5.806 2.184 1.00 68.81 73 THR A CA 1
ATOM 585 C C . THR A 1 73 ? -9.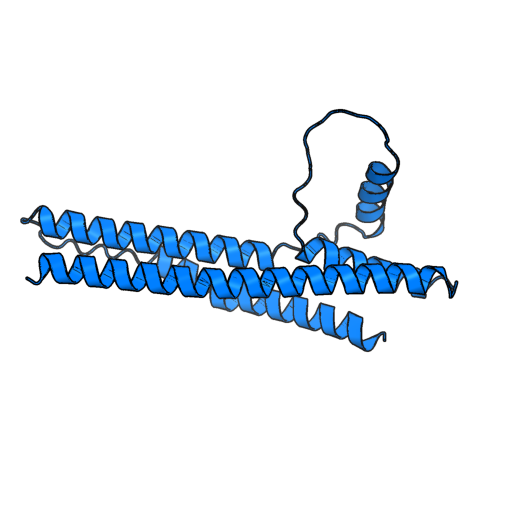782 6.300 3.498 1.00 68.81 73 THR A C 1
ATOM 587 O O . THR A 1 73 ? -9.541 5.706 4.555 1.00 68.81 73 THR A O 1
ATOM 590 N N . PRO A 1 74 ? -10.426 7.480 3.501 1.00 54.53 74 PRO A N 1
ATOM 591 C CA . PRO A 1 74 ? -10.864 8.100 4.736 1.00 54.53 74 PRO A CA 1
ATOM 592 C C . PRO A 1 74 ? -11.918 7.241 5.427 1.00 54.53 74 PRO A C 1
ATOM 594 O O . PRO A 1 74 ? -12.934 6.919 4.826 1.00 54.53 74 PRO A O 1
ATOM 597 N N . VAL A 1 75 ? -11.743 7.029 6.736 1.00 51.53 75 VAL A N 1
ATOM 598 C CA . VAL A 1 75 ? -12.878 6.870 7.651 1.00 51.53 75 VAL A CA 1
ATOM 599 C C . VAL A 1 75 ? -13.816 8.024 7.337 1.00 51.53 75 VAL A C 1
ATOM 601 O O . VAL A 1 75 ? -13.447 9.167 7.600 1.00 51.53 75 VAL A O 1
ATOM 604 N N . GLN A 1 76 ? -14.967 7.779 6.713 1.00 43.84 76 GLN A N 1
ATOM 605 C CA . GLN A 1 76 ? -15.995 8.805 6.602 1.00 43.84 76 GLN A CA 1
ATOM 606 C C . GLN A 1 76 ? -16.473 9.110 8.023 1.00 43.84 76 GLN A C 1
ATOM 608 O O . GLN A 1 76 ? -17.223 8.315 8.590 1.00 43.84 76 GLN A O 1
ATOM 613 N N . PRO A 1 77 ? -16.112 10.254 8.630 1.00 40.72 77 PRO A N 1
ATOM 614 C CA . PRO A 1 77 ? -16.638 10.647 9.918 1.00 40.72 77 PRO A CA 1
ATOM 615 C C . PRO A 1 77 ? -17.868 11.506 9.627 1.00 40.72 77 PRO A C 1
ATOM 617 O O . PRO A 1 77 ? -17.942 12.662 10.026 1.00 40.72 77 PRO A O 1
ATOM 620 N N . ARG A 1 78 ? -18.818 11.002 8.831 1.00 36.91 78 ARG A N 1
ATOM 621 C CA . ARG A 1 78 ? -20.031 11.765 8.521 1.00 36.91 78 ARG A CA 1
ATOM 622 C C . ARG A 1 78 ? -21.111 11.352 9.496 1.00 36.91 78 ARG A C 1
ATOM 624 O O . ARG A 1 78 ? -22.037 10.651 9.122 1.00 36.91 78 ARG A O 1
ATOM 631 N N . ASN A 1 79 ? -20.924 11.783 10.746 1.00 38.94 79 ASN A N 1
ATOM 632 C CA . ASN A 1 79 ? -21.753 11.466 11.905 1.00 38.94 79 ASN A CA 1
ATOM 633 C C . ASN A 1 79 ? -21.918 9.954 12.079 1.00 38.94 79 ASN A C 1
ATOM 635 O O . ASN A 1 79 ? -22.637 9.309 11.329 1.00 38.94 79 ASN A O 1
ATOM 639 N N . VAL A 1 80 ? -21.316 9.371 13.113 1.00 48.31 80 VAL A N 1
ATOM 640 C CA . VAL A 1 80 ? -21.471 7.935 13.411 1.00 48.31 80 VAL A CA 1
ATOM 641 C C . VAL A 1 80 ? -22.961 7.528 13.384 1.00 48.31 80 VAL A C 1
ATOM 643 O O . VAL A 1 80 ? -23.315 6.531 12.770 1.00 48.31 80 VAL A O 1
ATOM 646 N N . LYS A 1 81 ? -23.866 8.407 13.852 1.00 48.25 81 LYS A N 1
ATOM 647 C CA . LYS A 1 81 ? -25.337 8.276 13.748 1.00 48.25 81 LYS A CA 1
ATOM 648 C C . LYS A 1 81 ? -25.899 8.106 12.317 1.00 48.25 81 LYS A C 1
ATOM 650 O O . LYS A 1 81 ? -26.898 7.419 12.145 1.00 48.25 81 LYS A O 1
ATOM 655 N N . TRP A 1 82 ? -25.285 8.707 11.297 1.00 37.97 82 TRP A N 1
ATOM 656 C CA . TRP A 1 82 ? -25.700 8.646 9.883 1.00 37.97 82 TRP A CA 1
ATOM 657 C C . TRP A 1 82 ? -25.028 7.503 9.104 1.00 37.97 82 TRP A C 1
ATOM 659 O O . TRP A 1 82 ? -25.614 6.943 8.177 1.00 37.97 82 TRP A O 1
ATOM 669 N N . ALA A 1 83 ? -23.813 7.114 9.497 1.00 44.97 83 ALA A N 1
ATOM 670 C CA . ALA A 1 83 ? -23.171 5.902 8.991 1.00 44.97 83 ALA A CA 1
ATOM 671 C C . ALA A 1 83 ? -23.889 4.640 9.509 1.00 44.97 83 ALA A C 1
ATOM 673 O O . ALA A 1 83 ? -24.206 3.748 8.722 1.00 44.97 83 ALA A O 1
ATOM 674 N N . PHE A 1 84 ? -24.252 4.617 10.799 1.00 45.75 84 PHE A N 1
ATOM 675 C CA . PHE A 1 84 ? -25.094 3.569 11.381 1.00 45.75 84 PHE A CA 1
ATOM 676 C C . PHE A 1 84 ? -26.491 3.541 10.756 1.00 45.75 84 PHE A C 1
ATOM 678 O O . PHE A 1 84 ? -26.985 2.456 10.465 1.00 45.75 84 PHE A O 1
ATOM 685 N N . SER A 1 85 ? -27.112 4.692 10.462 1.00 44.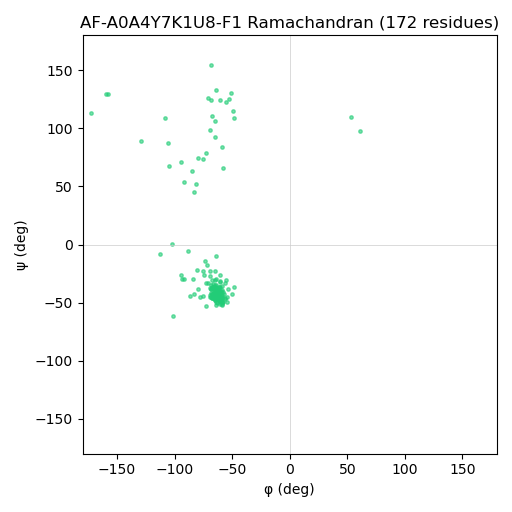97 85 SER A N 1
ATOM 686 C CA . SER A 1 85 ? -28.420 4.689 9.795 1.00 44.97 85 SER A CA 1
ATOM 687 C C . SER A 1 85 ? -28.346 4.128 8.371 1.00 44.97 85 SER A C 1
ATOM 689 O O . SER A 1 85 ? -29.238 3.383 7.986 1.00 44.97 85 SER A O 1
ATOM 691 N N . LYS A 1 86 ? -27.270 4.372 7.608 1.00 44.72 86 LYS A N 1
ATOM 692 C CA . LYS A 1 86 ? -27.073 3.738 6.289 1.00 44.72 86 LYS A CA 1
ATOM 693 C C . LYS A 1 86 ? -26.749 2.245 6.364 1.00 44.72 86 LYS A C 1
ATOM 695 O O . LYS A 1 86 ? -27.152 1.514 5.462 1.00 44.72 86 LYS A O 1
ATOM 700 N N . LEU A 1 87 ? -26.040 1.790 7.397 1.00 44.12 87 LEU A N 1
ATOM 701 C CA . LEU A 1 87 ? -25.712 0.374 7.577 1.00 44.12 87 LEU A CA 1
ATOM 702 C C . LEU A 1 87 ? -26.933 -0.430 8.055 1.00 44.12 87 LEU A C 1
ATOM 704 O O . LEU A 1 87 ? -27.253 -1.461 7.473 1.00 44.12 87 LEU A O 1
ATOM 708 N N . ILE A 1 88 ? -27.687 0.089 9.029 1.00 46.50 88 ILE A N 1
ATOM 709 C CA . ILE A 1 88 ? -28.910 -0.545 9.547 1.00 46.50 88 ILE A CA 1
ATOM 710 C C . ILE A 1 88 ? -30.038 -0.511 8.501 1.00 46.50 88 ILE A C 1
ATOM 712 O O . ILE A 1 88 ? -30.729 -1.511 8.316 1.00 46.50 88 ILE A O 1
ATOM 716 N N . TYR A 1 89 ? -30.169 0.574 7.726 1.00 41.62 89 TYR A N 1
ATOM 717 C CA . TYR A 1 89 ? -31.135 0.644 6.618 1.00 41.62 89 TYR A CA 1
ATOM 718 C C . TYR A 1 89 ? -30.830 -0.353 5.485 1.00 41.62 89 TYR A C 1
ATOM 720 O O . TYR A 1 89 ? -31.729 -0.725 4.732 1.00 41.62 89 TYR A O 1
ATOM 728 N N . LYS A 1 90 ? -29.576 -0.808 5.363 1.00 45.88 90 LYS A N 1
ATOM 729 C CA . LYS A 1 90 ? -29.158 -1.807 4.369 1.00 45.88 90 LYS A CA 1
ATOM 730 C C . LYS A 1 90 ? -29.181 -3.243 4.897 1.00 45.88 90 LYS A C 1
ATOM 732 O O . LYS A 1 90 ? -29.452 -4.144 4.113 1.00 45.88 90 LYS A O 1
ATOM 737 N N . GLN A 1 91 ? -28.970 -3.461 6.196 1.00 39.59 91 GLN A N 1
ATOM 738 C CA . GLN A 1 91 ? -29.070 -4.790 6.815 1.00 39.59 91 GLN A CA 1
ATOM 739 C C . GLN A 1 91 ? -30.534 -5.249 6.981 1.00 39.59 91 GLN A C 1
ATOM 741 O O . GLN A 1 91 ? -30.804 -6.445 6.988 1.00 39.59 91 GLN A O 1
ATOM 746 N N . GLY A 1 92 ? -31.482 -4.307 7.084 1.00 38.28 92 GLY A N 1
ATOM 747 C CA . GLY A 1 92 ? -32.911 -4.591 7.270 1.00 38.28 92 GLY A CA 1
ATOM 748 C C . GLY A 1 92 ? -33.736 -4.780 5.992 1.00 38.28 92 GLY A C 1
ATOM 749 O O . GLY A 1 92 ? -34.913 -5.117 6.095 1.00 38.28 92 GLY A O 1
ATOM 750 N N . ARG A 1 93 ? -33.173 -4.576 4.789 1.00 33.06 93 ARG A N 1
ATOM 751 C CA . ARG A 1 93 ? -33.909 -4.789 3.532 1.00 33.06 93 ARG A CA 1
ATOM 752 C C . ARG A 1 93 ? -33.461 -6.070 2.833 1.00 33.06 93 ARG A C 1
ATOM 754 O O . ARG A 1 93 ? -32.607 -6.070 1.950 1.00 33.06 93 ARG A O 1
ATOM 761 N N . VAL A 1 94 ? -34.115 -7.164 3.220 1.00 50.16 94 VAL A N 1
ATOM 762 C CA . VAL A 1 94 ? -34.399 -8.274 2.307 1.00 50.16 94 VAL A CA 1
ATOM 763 C C . VAL A 1 94 ? -35.062 -7.683 1.057 1.00 50.16 94 VAL A C 1
ATOM 765 O O . VAL A 1 94 ? -35.994 -6.891 1.165 1.00 50.16 94 VAL A O 1
ATOM 768 N N . ALA A 1 95 ? -34.540 -8.061 -0.110 1.00 40.75 95 ALA A N 1
ATOM 769 C CA . ALA A 1 95 ? -35.040 -7.744 -1.448 1.00 40.75 95 ALA A CA 1
ATOM 770 C C . ALA A 1 95 ? -35.091 -6.247 -1.833 1.00 40.75 95 ALA A C 1
ATOM 772 O O . ALA A 1 95 ? -36.066 -5.546 -1.594 1.00 40.75 95 ALA A O 1
ATOM 773 N N . CYS A 1 96 ? -34.069 -5.782 -2.561 1.00 30.52 96 CYS A N 1
ATOM 774 C CA . CYS A 1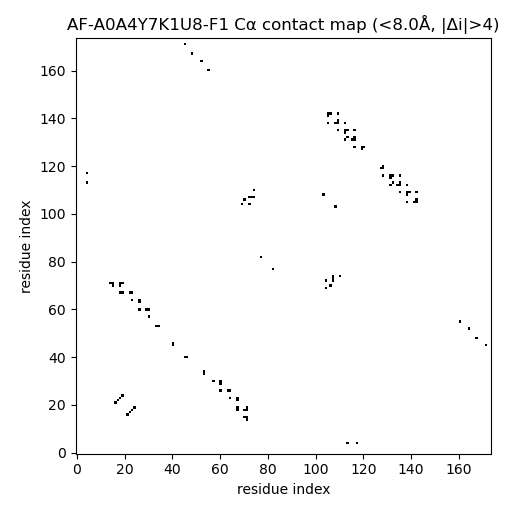 96 ? -34.295 -5.046 -3.809 1.00 30.52 96 CYS A CA 1
ATOM 775 C C . CYS A 1 96 ? -33.039 -5.061 -4.689 1.00 30.52 96 CYS A C 1
ATOM 777 O O . CYS A 1 96 ? -31.928 -4.762 -4.259 1.00 30.52 96 CYS A O 1
ATOM 779 N N . LYS A 1 97 ? -33.261 -5.444 -5.943 1.00 41.00 97 LYS A N 1
ATOM 780 C CA . LYS A 1 97 ? -32.302 -5.579 -7.036 1.00 41.00 97 LYS A CA 1
ATOM 781 C C . LYS A 1 97 ? -31.780 -4.191 -7.436 1.00 41.00 97 LYS A C 1
ATOM 783 O O . LYS A 1 97 ? -32.527 -3.390 -7.979 1.00 41.00 97 LYS A O 1
ATOM 788 N N . GLY A 1 98 ? -30.511 -3.913 -7.146 1.00 30.98 98 GLY A N 1
ATOM 789 C CA . GLY A 1 98 ? -29.813 -2.681 -7.526 1.00 30.98 98 GLY A CA 1
ATOM 790 C C . GLY A 1 98 ? -28.334 -2.804 -7.170 1.00 30.98 98 GLY A C 1
ATOM 791 O O . GLY A 1 98 ? -27.983 -2.951 -6.003 1.00 30.98 98 GLY A O 1
ATOM 792 N N . ASN A 1 99 ? -27.476 -2.844 -8.184 1.00 35.66 99 ASN A N 1
ATOM 793 C CA . ASN A 1 99 ? -26.106 -3.349 -8.113 1.00 35.66 99 ASN A CA 1
ATOM 794 C C . ASN A 1 99 ? -25.083 -2.317 -7.594 1.00 35.66 99 ASN A C 1
ATOM 796 O O . ASN A 1 99 ? -23.992 -2.216 -8.138 1.00 35.66 99 ASN A O 1
ATOM 800 N N . ASP A 1 100 ? -25.406 -1.593 -6.521 1.00 40.19 100 ASP A N 1
ATOM 801 C CA . ASP A 1 100 ? -24.475 -0.677 -5.850 1.00 40.19 100 ASP A CA 1
ATOM 802 C C . ASP A 1 100 ? -23.979 -1.297 -4.539 1.00 40.19 100 ASP A C 1
ATOM 804 O O . ASP A 1 100 ? -24.275 -0.843 -3.422 1.00 40.19 100 ASP A O 1
ATOM 808 N N . LYS A 1 101 ? -23.189 -2.371 -4.674 1.00 42.34 101 LYS A N 1
ATOM 809 C CA . LYS A 1 101 ? -22.253 -2.767 -3.618 1.00 42.34 101 LYS A CA 1
ATOM 810 C C . LYS A 1 101 ? -21.229 -1.642 -3.508 1.00 42.34 101 LYS A C 1
ATOM 812 O O . LYS A 1 101 ? -20.244 -1.622 -4.237 1.00 42.34 101 LYS A O 1
ATOM 817 N N . ALA A 1 102 ? -21.486 -0.686 -2.616 1.00 47.25 102 ALA A N 1
ATOM 818 C CA . ALA A 1 102 ? -20.459 0.243 -2.169 1.00 47.25 102 ALA A CA 1
ATOM 819 C C . ALA A 1 102 ? -19.241 -0.604 -1.778 1.00 47.25 102 ALA A C 1
ATOM 821 O O . ALA A 1 102 ? -19.345 -1.457 -0.897 1.00 47.25 102 ALA A O 1
ATOM 822 N N . ASN A 1 103 ? -18.149 -0.445 -2.523 1.00 54.22 103 ASN A N 1
ATOM 823 C CA . ASN A 1 103 ? -16.936 -1.240 -2.396 1.00 54.22 103 ASN A CA 1
ATOM 824 C C . ASN A 1 103 ? -16.195 -0.768 -1.136 1.00 54.22 103 ASN A C 1
ATOM 826 O O . ASN A 1 103 ? -15.257 0.017 -1.221 1.00 54.22 103 ASN A O 1
ATOM 830 N N . VAL A 1 104 ? -16.724 -1.133 0.035 1.00 58.31 104 VAL A N 1
ATOM 831 C CA . VAL A 1 104 ? -16.158 -0.764 1.336 1.00 58.31 104 VAL A CA 1
ATOM 832 C C . VAL A 1 104 ? -14.833 -1.502 1.485 1.00 58.31 104 VAL A C 1
ATOM 834 O O . VAL A 1 104 ? -14.794 -2.728 1.348 1.00 58.31 104 VAL A O 1
ATOM 837 N N . SER A 1 105 ? -13.747 -0.768 1.723 1.00 68.75 105 SER A N 1
ATOM 838 C CA . SER A 1 105 ? -12.424 -1.379 1.859 1.00 68.75 105 SER A CA 1
ATOM 839 C C . SER A 1 105 ? -12.335 -2.210 3.144 1.00 68.75 105 SER A C 1
ATOM 841 O O . SER A 1 105 ? -13.038 -1.962 4.123 1.00 68.75 105 SER A O 1
ATOM 843 N N . GLU A 1 106 ? -11.453 -3.209 3.176 1.00 73.12 106 GLU A N 1
ATOM 844 C CA . GLU A 1 106 ? -11.249 -4.024 4.386 1.00 73.12 106 GLU A CA 1
ATOM 845 C C . GLU A 1 106 ? -10.777 -3.173 5.571 1.00 73.12 106 GLU A C 1
ATOM 847 O O . GLU A 1 106 ? -11.179 -3.408 6.708 1.00 73.12 106 GLU A O 1
ATOM 852 N N . VAL A 1 107 ? -10.014 -2.115 5.283 1.00 72.81 107 VAL A N 1
ATOM 853 C CA . VAL A 1 107 ? -9.601 -1.102 6.260 1.00 72.81 107 VAL A CA 1
ATOM 854 C C . VAL A 1 107 ? -10.819 -0.368 6.835 1.00 72.81 107 VAL A C 1
ATOM 856 O O . VAL A 1 107 ? -10.931 -0.234 8.050 1.00 72.81 107 VAL A O 1
ATOM 859 N N . GLU A 1 108 ? -11.767 0.046 5.987 1.00 74.62 108 GLU A N 1
ATOM 860 C CA . GLU A 1 108 ? -13.007 0.708 6.416 1.00 74.62 108 GLU A CA 1
ATOM 861 C C . GLU A 1 108 ? -13.911 -0.215 7.249 1.00 74.62 108 GLU A C 1
ATOM 863 O O . GLU A 1 108 ? -14.559 0.247 8.189 1.00 74.62 108 GLU A O 1
ATOM 868 N N . LEU A 1 109 ? -13.944 -1.517 6.949 1.00 74.81 109 LEU A N 1
ATOM 869 C CA . LEU A 1 109 ? -14.694 -2.497 7.744 1.00 74.81 109 LEU A CA 1
ATOM 870 C C . LEU A 1 109 ? -14.127 -2.634 9.164 1.00 74.81 109 LEU A C 1
ATOM 872 O O . LEU A 1 109 ? -14.898 -2.664 10.126 1.00 74.81 109 LEU A O 1
ATOM 876 N N . VAL A 1 110 ? -12.797 -2.671 9.306 1.00 77.69 110 VAL A N 1
ATOM 877 C CA . VAL A 1 110 ? -12.128 -2.697 10.619 1.00 77.69 110 VAL A CA 1
ATOM 878 C C . VAL A 1 110 ? -12.388 -1.401 11.389 1.00 77.69 110 VAL A C 1
ATOM 880 O O . VAL A 1 110 ? -12.757 -1.457 12.564 1.00 77.69 110 VAL A O 1
ATOM 883 N N . ASP A 1 111 ? -12.268 -0.247 10.722 1.00 79.38 111 ASP A N 1
ATOM 884 C CA . ASP A 1 111 ? -12.547 1.070 11.306 1.00 79.38 111 ASP A CA 1
ATOM 885 C C . ASP A 1 111 ? -13.986 1.130 11.877 1.00 79.38 111 ASP A C 1
ATOM 887 O O . ASP A 1 111 ? -14.194 1.558 13.016 1.00 79.38 111 ASP A O 1
ATOM 891 N N . VAL A 1 112 ? -14.990 0.648 11.129 1.00 76.38 112 VAL A N 1
ATOM 892 C CA . VAL A 1 112 ? -16.402 0.614 11.565 1.00 76.38 112 VAL A CA 1
ATOM 893 C C . VAL A 1 112 ? -16.626 -0.356 12.727 1.00 76.38 112 VAL A C 1
ATOM 895 O O . VAL A 1 112 ? -17.287 0.012 13.701 1.00 76.38 112 VAL A O 1
ATOM 898 N N . ALA A 1 113 ? -16.077 -1.573 12.652 1.00 76.19 113 ALA A N 1
ATOM 899 C CA . ALA A 1 113 ? -16.237 -2.576 13.704 1.00 76.19 113 ALA A CA 1
ATOM 900 C C . ALA A 1 113 ? -15.658 -2.088 15.042 1.00 76.19 113 ALA A C 1
ATOM 902 O O . ALA A 1 113 ? -16.289 -2.238 16.090 1.00 76.19 113 ALA A O 1
ATOM 903 N N . LEU A 1 114 ? -14.495 -1.430 15.013 1.00 77.50 114 LEU A N 1
ATOM 904 C CA . LEU A 1 114 ? -13.887 -0.864 16.216 1.00 77.50 114 LEU A CA 1
ATOM 905 C C . LEU A 1 114 ? -14.705 0.307 16.780 1.00 77.50 114 LEU A C 1
ATOM 907 O O . LEU A 1 114 ? -14.962 0.335 17.985 1.00 77.50 114 LEU A O 1
ATOM 911 N N . LEU A 1 115 ? -15.208 1.222 15.943 1.00 75.19 115 LEU A N 1
ATOM 912 C CA . LEU A 1 115 ? -16.078 2.320 16.400 1.00 75.19 115 LEU A CA 1
ATOM 913 C C . LEU A 1 115 ? -17.376 1.826 17.066 1.00 75.19 115 LEU A C 1
ATOM 915 O O . LEU A 1 115 ? -17.836 2.422 18.049 1.00 75.19 115 LEU A O 1
ATOM 919 N N . ASP A 1 116 ? -17.959 0.738 16.560 1.00 70.38 116 ASP A N 1
ATOM 920 C CA . ASP A 1 116 ? -19.157 0.119 17.136 1.00 70.38 116 ASP A CA 1
ATOM 921 C C . ASP A 1 116 ? -18.870 -0.504 18.513 1.00 70.38 116 ASP A C 1
ATOM 923 O O . ASP A 1 116 ? -19.613 -0.268 19.469 1.00 70.38 116 ASP A O 1
ATOM 927 N N . THR A 1 117 ? -17.738 -1.202 18.672 1.00 67.44 117 THR A N 1
ATOM 928 C CA . THR A 1 117 ? -17.335 -1.757 19.981 1.00 67.44 117 THR A CA 1
ATOM 929 C C . THR A 1 117 ? -17.117 -0.680 21.054 1.00 67.44 117 THR A C 1
ATOM 931 O O . THR A 1 117 ? -17.502 -0.877 22.209 1.00 67.44 117 THR A O 1
ATOM 934 N N . ILE A 1 118 ? -16.569 0.486 20.688 1.00 67.75 118 ILE A N 1
ATOM 935 C CA . ILE A 1 118 ? -16.383 1.627 21.605 1.00 67.75 118 ILE A CA 1
ATOM 936 C C . ILE A 1 118 ? -17.731 2.233 22.010 1.00 67.75 118 ILE A C 1
ATOM 938 O O . ILE A 1 118 ? -17.938 2.568 23.177 1.00 67.75 118 ILE A O 1
ATOM 942 N N . SER A 1 119 ? -18.655 2.367 21.054 1.00 63.16 119 SER A N 1
ATOM 943 C CA . SER A 1 119 ? -19.965 2.992 21.280 1.00 63.16 119 SER A CA 1
ATOM 944 C C . SER A 1 119 ? -20.854 2.156 22.206 1.00 63.16 119 SER A C 1
ATOM 946 O O . SER A 1 119 ? -21.546 2.712 23.057 1.00 63.16 119 SER A O 1
ATOM 948 N N . VAL A 1 120 ? -20.788 0.826 22.096 1.00 57.00 120 VAL A N 1
ATOM 949 C CA . VAL A 1 120 ? -21.539 -0.117 22.945 1.00 57.00 120 VAL A CA 1
ATOM 950 C C . VAL A 1 120 ? -20.984 -0.187 24.361 1.00 57.00 120 VAL A C 1
ATOM 952 O O . VAL A 1 120 ? -21.750 -0.317 25.305 1.00 57.00 120 VAL A O 1
ATOM 955 N N . ARG A 1 121 ? -19.669 -0.035 24.557 1.00 55.12 121 ARG A N 1
ATOM 956 C CA . ARG A 1 121 ? -19.072 -0.070 25.904 1.00 55.12 121 ARG A CA 1
ATOM 957 C C . ARG A 1 121 ? -19.615 1.026 26.832 1.00 55.12 121 ARG A C 1
ATOM 959 O O . ARG A 1 121 ? -19.629 0.837 28.043 1.00 55.12 121 ARG A O 1
ATOM 966 N N . LYS A 1 122 ? -20.093 2.147 26.277 1.00 56.97 122 LYS A N 1
ATOM 967 C CA . LYS A 1 122 ? -20.767 3.219 27.034 1.00 56.97 122 LYS A CA 1
ATOM 968 C C . LYS A 1 122 ? -22.190 2.859 27.494 1.00 56.97 122 LYS A C 1
ATOM 970 O O . LYS A 1 122 ? -22.726 3.566 28.341 1.00 56.97 122 LYS A O 1
ATOM 975 N N . VAL A 1 123 ? -22.797 1.796 26.961 1.00 56.31 123 VAL A N 1
ATOM 976 C CA . VAL A 1 123 ? -24.191 1.386 27.200 1.00 56.31 123 VAL A CA 1
ATOM 977 C C . VAL A 1 123 ? -24.190 -0.099 27.594 1.00 56.31 123 VAL A C 1
ATOM 979 O O . VAL A 1 123 ? -24.191 -0.990 26.756 1.00 56.31 123 VAL A O 1
ATOM 982 N N . SER A 1 124 ? -24.072 -0.373 28.891 1.00 53.31 124 SER A N 1
ATOM 983 C CA . SER A 1 124 ? -23.744 -1.693 29.457 1.00 53.31 124 SER A CA 1
ATOM 984 C C . SER A 1 124 ? -24.664 -2.865 29.041 1.00 53.31 124 SER A C 1
ATOM 986 O O . SER A 1 124 ? -25.855 -2.859 29.340 1.00 53.31 124 SER A O 1
ATOM 988 N N . SER A 1 125 ? -24.067 -3.915 28.453 1.00 55.44 125 SER A N 1
ATOM 989 C CA . SER A 1 125 ? -24.409 -5.346 28.604 1.00 55.44 125 SER A CA 1
ATOM 990 C C . SER A 1 125 ? -23.179 -6.192 28.222 1.00 55.44 125 SER A C 1
ATOM 992 O O . SER A 1 125 ? -22.576 -5.978 27.170 1.00 55.44 125 SER A O 1
ATOM 994 N N . LYS A 1 126 ? -22.780 -7.138 29.084 1.00 59.81 126 LYS A N 1
ATOM 995 C CA . LYS A 1 126 ? -21.510 -7.898 29.004 1.00 59.81 126 LYS A CA 1
ATOM 996 C C . LYS A 1 126 ? -21.453 -8.887 27.825 1.00 59.81 126 LYS A C 1
ATOM 998 O O . LYS A 1 126 ? -20.372 -9.253 27.369 1.00 59.81 126 LYS A O 1
ATOM 1003 N N . GLU A 1 127 ? -22.611 -9.296 27.318 1.00 57.88 127 GLU A N 1
ATOM 1004 C CA . GLU A 1 127 ? -22.754 -10.329 26.284 1.00 57.88 127 GLU A CA 1
ATOM 1005 C C . GLU A 1 127 ? -22.638 -9.728 24.872 1.00 57.88 127 GLU A C 1
ATOM 1007 O O . GLU A 1 127 ? -21.818 -10.169 24.067 1.00 57.88 127 GLU A O 1
ATOM 1012 N N . ILE A 1 128 ? -23.306 -8.589 24.639 1.00 59.84 128 ILE A N 1
ATOM 1013 C CA . ILE A 1 128 ? -23.229 -7.801 23.391 1.00 59.84 128 ILE A CA 1
ATOM 1014 C C . ILE A 1 128 ? -21.794 -7.310 23.131 1.00 59.84 128 ILE A C 1
ATOM 1016 O O . ILE A 1 128 ? -21.357 -7.178 21.985 1.00 59.84 128 ILE A O 1
ATOM 1020 N N . THR A 1 129 ? -21.021 -7.056 24.192 1.00 64.81 129 THR A N 1
ATOM 1021 C CA . THR A 1 129 ? -19.622 -6.633 24.059 1.00 64.81 129 THR A CA 1
ATOM 1022 C C . THR A 1 129 ? -18.694 -7.727 23.536 1.00 64.81 129 THR A C 1
ATOM 1024 O O . THR A 1 129 ? -17.686 -7.390 22.918 1.00 64.81 129 THR A O 1
ATOM 1027 N N . ASN A 1 130 ? -19.005 -9.011 23.747 1.00 70.12 130 ASN A N 1
ATOM 1028 C CA . ASN A 1 130 ? -18.095 -10.102 23.394 1.00 70.12 130 ASN A CA 1
ATOM 1029 C C . ASN A 1 130 ? -18.214 -10.490 21.909 1.00 70.12 130 ASN A C 1
ATOM 1031 O O . ASN A 1 130 ? -17.205 -10.608 21.216 1.00 70.12 130 ASN A O 1
ATOM 1035 N N . GLU A 1 131 ? -19.440 -10.572 21.385 1.00 75.81 131 GLU A N 1
ATOM 1036 C CA . GLU A 1 131 ? -19.690 -10.858 19.963 1.00 75.81 131 GLU A CA 1
ATOM 1037 C C . GLU A 1 131 ? -19.111 -9.772 19.046 1.00 75.81 131 GLU A C 1
ATOM 1039 O O . GLU A 1 131 ? -18.432 -10.063 18.058 1.00 75.81 131 GLU A O 1
ATOM 1044 N N . LYS A 1 132 ? -19.313 -8.496 19.400 1.00 71.75 132 LYS A N 1
ATOM 1045 C CA . LYS A 1 132 ? -18.780 -7.365 18.626 1.00 71.75 132 LYS A CA 1
ATOM 1046 C C . LYS A 1 132 ? -17.253 -7.298 18.672 1.00 71.75 132 LYS A C 1
ATOM 1048 O O . LYS A 1 132 ? -16.621 -6.994 17.662 1.00 71.75 132 LYS A O 1
ATOM 1053 N N . LEU A 1 133 ? -16.651 -7.621 19.818 1.00 74.25 133 LEU A N 1
ATOM 1054 C CA . LEU A 1 133 ? -15.197 -7.719 19.953 1.00 74.25 133 LEU A CA 1
ATOM 1055 C C . LEU A 1 133 ? -14.632 -8.828 19.055 1.00 74.25 133 LEU A C 1
ATOM 1057 O O . LEU A 1 133 ? -13.626 -8.627 18.374 1.00 74.25 133 LEU A O 1
ATOM 1061 N N . GLN A 1 134 ? -15.299 -9.981 19.011 1.00 79.56 134 GLN A N 1
ATOM 1062 C CA . GLN A 1 134 ? -14.905 -11.094 18.153 1.00 79.56 134 GLN A CA 1
ATOM 1063 C C . GLN A 1 134 ? -15.038 -10.744 16.663 1.00 79.56 134 GLN A C 1
ATOM 1065 O O . GLN A 1 134 ? -14.146 -11.065 15.874 1.00 79.56 134 GLN A O 1
ATOM 1070 N N . ALA A 1 135 ? -16.093 -10.019 16.278 1.00 79.00 135 ALA A N 1
ATOM 1071 C CA . ALA A 1 135 ? -16.261 -9.506 14.919 1.00 79.00 135 ALA A CA 1
ATOM 1072 C C . ALA A 1 135 ? -15.143 -8.522 14.521 1.00 79.00 135 ALA A C 1
ATOM 1074 O O . ALA A 1 135 ? -14.604 -8.613 13.412 1.00 79.00 135 ALA A O 1
ATOM 1075 N N . ALA A 1 136 ? -14.741 -7.624 15.428 1.00 75.25 136 ALA A N 1
ATOM 1076 C CA . ALA A 1 136 ? -13.618 -6.712 15.206 1.00 75.25 136 ALA A CA 1
ATOM 1077 C C . ALA A 1 136 ? -12.288 -7.469 15.048 1.00 75.25 136 ALA A C 1
ATOM 1079 O O . ALA A 1 136 ? -11.537 -7.189 14.114 1.00 75.25 136 ALA A O 1
ATOM 1080 N N . LYS A 1 137 ? -12.027 -8.481 15.889 1.00 81.31 137 LYS A N 1
ATOM 1081 C CA . LYS A 1 137 ? -10.822 -9.322 15.791 1.00 81.31 137 LYS A CA 1
ATOM 1082 C C . LYS A 1 137 ? -10.745 -10.062 14.452 1.00 81.31 137 LYS A C 1
ATOM 1084 O O . LYS A 1 137 ? -9.714 -10.010 13.793 1.00 81.31 137 LYS A O 1
ATOM 1089 N N . LYS A 1 138 ? -11.841 -10.693 14.020 1.00 82.94 138 LYS A N 1
ATOM 1090 C CA . LYS A 1 138 ? -11.913 -11.398 12.728 1.00 82.94 138 LYS A CA 1
ATOM 1091 C C . LYS A 1 138 ? -11.689 -10.457 11.542 1.00 82.94 138 LYS A C 1
ATOM 1093 O O . LYS A 1 138 ? -11.079 -10.832 10.546 1.00 82.94 138 LYS A O 1
ATOM 1098 N N . SER A 1 139 ? -12.190 -9.228 11.645 1.00 76.94 139 SER A N 1
ATOM 1099 C CA . SER A 1 139 ? -11.975 -8.208 10.615 1.00 76.94 139 SER A CA 1
ATOM 1100 C C . SER A 1 139 ? -10.509 -7.766 10.562 1.00 76.94 139 SER A C 1
ATOM 1102 O O . SER A 1 139 ? -9.977 -7.579 9.472 1.00 76.94 139 SER A O 1
ATOM 1104 N N . LEU A 1 140 ? -9.846 -7.643 11.720 1.00 80.62 140 LEU A N 1
ATOM 1105 C CA . LEU A 1 140 ? -8.423 -7.303 11.808 1.00 80.62 140 LEU A CA 1
ATOM 1106 C C . LEU A 1 140 ? -7.533 -8.405 11.216 1.00 80.62 140 LEU A C 1
ATOM 1108 O O . LEU A 1 140 ? -6.650 -8.100 10.427 1.00 80.62 140 LEU A O 1
ATOM 1112 N N . GLU A 1 141 ? -7.821 -9.669 11.528 1.00 84.50 141 GLU A N 1
ATOM 1113 C CA . GLU A 1 141 ? -7.127 -10.834 10.957 1.00 84.50 141 GLU A CA 1
ATOM 1114 C C . GLU A 1 141 ? -7.268 -10.885 9.429 1.00 84.50 141 GLU A C 1
ATOM 1116 O O . GLU A 1 141 ? -6.309 -11.144 8.705 1.00 84.50 141 GLU A O 1
ATOM 1121 N N . LYS A 1 142 ? -8.461 -10.575 8.905 1.00 82.50 142 LYS A N 1
ATOM 1122 C CA . LYS A 1 142 ? -8.666 -10.482 7.456 1.00 82.50 142 LYS A CA 1
ATOM 1123 C C . LYS A 1 142 ? -7.799 -9.387 6.829 1.00 82.50 142 LYS A C 1
ATOM 1125 O O . LYS A 1 142 ? -7.202 -9.622 5.782 1.00 82.50 142 LYS A O 1
ATOM 1130 N N . LEU A 1 143 ? -7.731 -8.219 7.470 1.00 80.75 143 LEU A N 1
ATOM 1131 C CA . LEU A 1 143 ? -6.915 -7.102 7.004 1.00 80.75 143 LEU A CA 1
ATOM 1132 C C . LEU A 1 143 ? -5.418 -7.443 7.025 1.00 80.75 143 LEU A C 1
ATOM 1134 O O . LEU A 1 143 ? -4.722 -7.114 6.072 1.00 80.75 143 LEU A O 1
ATOM 1138 N N . GLU A 1 144 ? -4.938 -8.104 8.077 1.00 84.81 144 GLU A N 1
ATOM 1139 C CA . GLU A 1 144 ? -3.552 -8.573 8.198 1.00 84.81 144 GLU A CA 1
ATOM 1140 C C . GLU A 1 144 ? -3.188 -9.524 7.050 1.00 84.81 144 GLU A C 1
ATOM 1142 O O . GLU A 1 144 ? -2.279 -9.231 6.277 1.00 84.81 144 GLU A O 1
ATOM 1147 N N . ASN A 1 145 ? -4.007 -10.553 6.812 1.00 82.31 145 ASN A N 1
ATOM 1148 C CA . ASN A 1 145 ? -3.828 -11.468 5.678 1.00 82.31 145 ASN A CA 1
ATOM 1149 C C . ASN A 1 145 ? -3.860 -10.743 4.317 1.00 82.31 145 ASN A C 1
ATOM 1151 O O . ASN A 1 145 ? -3.165 -11.121 3.370 1.00 82.31 145 ASN A O 1
ATOM 1155 N N . GLY A 1 146 ? -4.693 -9.705 4.194 1.00 82.44 146 GLY A N 1
ATOM 1156 C CA . GLY A 1 146 ? -4.758 -8.853 3.009 1.00 82.44 146 GLY A CA 1
ATOM 1157 C C . GLY A 1 146 ? -3.474 -8.049 2.787 1.00 82.44 146 GLY A C 1
ATOM 1158 O O . GLY A 1 146 ? -3.012 -7.946 1.649 1.00 82.44 146 GLY A O 1
ATOM 1159 N N . ILE A 1 147 ? -2.881 -7.512 3.858 1.00 82.56 147 ILE A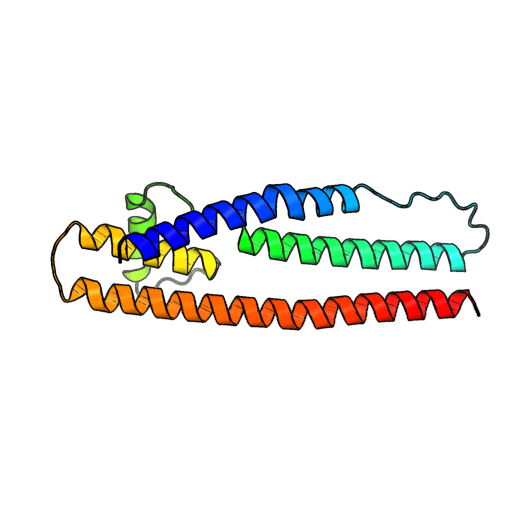 N 1
ATOM 1160 C CA . ILE A 1 147 ? -1.601 -6.792 3.822 1.00 82.56 147 ILE A CA 1
ATOM 1161 C C . ILE A 1 147 ? -0.479 -7.744 3.403 1.00 82.56 147 ILE A C 1
ATOM 1163 O O . ILE A 1 147 ? 0.208 -7.440 2.429 1.00 82.56 147 ILE A O 1
ATOM 1167 N N . ASP A 1 148 ? -0.371 -8.919 4.022 1.00 83.94 148 ASP A N 1
ATOM 1168 C CA . ASP A 1 148 ? 0.647 -9.922 3.679 1.00 83.94 148 ASP A CA 1
ATOM 1169 C C . ASP A 1 148 ? 0.569 -10.330 2.199 1.00 83.94 148 ASP A C 1
ATOM 1171 O O . ASP A 1 148 ? 1.573 -10.411 1.484 1.00 83.94 148 ASP A O 1
ATOM 1175 N N . ALA A 1 149 ? -0.650 -10.531 1.689 1.00 85.19 149 ALA A N 1
ATOM 1176 C CA . ALA A 1 149 ? -0.868 -10.857 0.285 1.00 85.19 149 ALA A CA 1
ATOM 1177 C C . ALA A 1 149 ? -0.454 -9.716 -0.662 1.00 85.19 149 ALA A C 1
ATOM 1179 O O . ALA A 1 149 ? 0.039 -9.979 -1.766 1.00 85.19 149 ALA A O 1
ATOM 1180 N N . ILE A 1 150 ? -0.669 -8.456 -0.267 1.00 82.38 150 ILE A N 1
ATOM 1181 C CA . ILE A 1 150 ? -0.220 -7.281 -1.027 1.00 82.38 150 ILE A CA 1
ATOM 1182 C C . ILE A 1 150 ? 1.306 -7.194 -1.003 1.00 82.38 150 ILE A C 1
ATOM 1184 O O . ILE A 1 150 ? 1.903 -6.993 -2.061 1.00 82.38 150 ILE A O 1
ATOM 1188 N N . GLU A 1 151 ? 1.937 -7.381 0.155 1.00 83.81 151 GLU A N 1
ATOM 1189 C CA . GLU A 1 151 ? 3.393 -7.346 0.305 1.00 83.81 151 GLU A CA 1
ATOM 1190 C C . GLU A 1 151 ? 4.059 -8.398 -0.587 1.00 83.81 151 GLU A C 1
ATOM 1192 O O . GLU A 1 151 ? 4.863 -8.038 -1.454 1.00 83.81 151 GLU A O 1
ATOM 1197 N N . ALA A 1 152 ? 3.621 -9.658 -0.506 1.00 85.94 152 ALA A N 1
ATOM 1198 C CA . ALA A 1 152 ? 4.145 -10.746 -1.331 1.00 85.94 152 ALA A CA 1
ATOM 1199 C C . ALA A 1 152 ? 3.987 -10.476 -2.842 1.00 85.94 152 ALA A C 1
ATOM 1201 O O . ALA A 1 152 ? 4.924 -10.642 -3.629 1.00 85.94 152 ALA A O 1
ATOM 1202 N N . LYS A 1 153 ? 2.807 -10.015 -3.282 1.00 84.88 153 LYS A N 1
ATOM 1203 C CA . LYS A 1 153 ? 2.567 -9.698 -4.703 1.00 84.88 153 LYS A CA 1
ATOM 1204 C C . LYS A 1 153 ? 3.361 -8.481 -5.170 1.00 84.88 153 LYS A C 1
ATOM 1206 O O . LYS A 1 153 ? 3.789 -8.444 -6.328 1.00 84.88 153 LYS A O 1
ATOM 1211 N N . SER A 1 154 ? 3.555 -7.489 -4.303 1.00 80.56 154 SER A N 1
ATOM 1212 C CA . SER A 1 154 ? 4.335 -6.294 -4.621 1.00 80.56 154 SER A CA 1
ATOM 1213 C C . SER A 1 154 ? 5.802 -6.644 -4.861 1.00 80.56 154 SER A C 1
ATOM 1215 O O . SER A 1 154 ? 6.365 -6.217 -5.868 1.00 80.56 154 SER A O 1
ATOM 1217 N N . GLU A 1 155 ? 6.386 -7.514 -4.033 1.00 86.75 155 GLU A N 1
ATOM 1218 C CA . GLU A 1 155 ? 7.765 -7.977 -4.183 1.00 86.75 155 GLU A CA 1
ATOM 1219 C C . GLU A 1 155 ? 7.982 -8.653 -5.544 1.00 86.75 155 GLU A C 1
ATOM 1221 O O . GLU A 1 155 ? 8.891 -8.293 -6.300 1.00 86.75 155 GLU A O 1
ATOM 1226 N N . VAL A 1 156 ? 7.093 -9.585 -5.906 1.00 88.56 156 VAL A N 1
ATOM 1227 C CA . VAL A 1 156 ? 7.135 -10.281 -7.201 1.00 88.56 156 VAL A CA 1
ATOM 1228 C C . VAL A 1 156 ? 6.996 -9.297 -8.364 1.00 88.56 156 VAL A C 1
ATOM 1230 O O . VAL A 1 156 ? 7.717 -9.399 -9.361 1.00 88.56 156 VAL A O 1
ATOM 1233 N N . THR A 1 157 ? 6.096 -8.322 -8.238 1.00 81.31 157 THR A N 1
ATOM 1234 C CA . THR A 1 157 ? 5.853 -7.314 -9.277 1.00 81.31 157 THR A CA 1
ATOM 1235 C C . THR A 1 157 ? 7.079 -6.425 -9.481 1.00 81.31 157 THR A C 1
ATOM 1237 O O . THR A 1 157 ? 7.529 -6.259 -10.616 1.00 81.31 157 THR A O 1
ATOM 1240 N N . PHE A 1 158 ? 7.683 -5.912 -8.403 1.00 81.25 158 PHE A N 1
ATOM 1241 C CA . PHE A 1 158 ? 8.901 -5.104 -8.485 1.00 81.25 158 PHE A CA 1
ATOM 1242 C C . PHE A 1 158 ? 10.068 -5.888 -9.079 1.00 81.25 158 PHE A C 1
ATOM 1244 O O . PHE A 1 158 ? 10.756 -5.378 -9.964 1.00 81.25 158 PHE A O 1
ATOM 1251 N N . ARG A 1 159 ? 10.246 -7.149 -8.668 1.00 90.50 159 ARG A N 1
ATOM 1252 C CA . ARG A 1 159 ? 11.264 -8.038 -9.236 1.00 90.50 159 ARG A CA 1
ATOM 1253 C C . ARG A 1 159 ? 11.099 -8.179 -10.749 1.00 90.50 159 ARG A C 1
ATOM 1255 O O . ARG A 1 159 ? 12.069 -8.012 -11.486 1.00 90.50 159 ARG A O 1
ATOM 1262 N N . ARG A 1 160 ? 9.874 -8.421 -11.226 1.00 86.62 160 ARG A N 1
ATOM 1263 C CA . ARG A 1 160 ? 9.583 -8.566 -12.661 1.00 86.62 160 ARG A CA 1
ATOM 1264 C C . ARG A 1 160 ? 9.766 -7.259 -13.436 1.00 86.62 160 ARG A C 1
ATOM 1266 O O . ARG A 1 160 ? 10.294 -7.293 -14.547 1.00 86.62 160 ARG A O 1
ATOM 1273 N N . ILE A 1 161 ? 9.408 -6.112 -12.856 1.00 82.69 161 ILE A N 1
ATOM 1274 C CA . ILE A 1 161 ? 9.682 -4.794 -13.454 1.00 82.69 161 ILE A CA 1
ATOM 1275 C C . ILE A 1 161 ? 11.193 -4.588 -13.617 1.00 82.69 161 ILE A C 1
ATOM 1277 O O . ILE A 1 161 ? 11.638 -4.207 -14.697 1.00 82.69 161 ILE A O 1
ATOM 1281 N N . ILE A 1 162 ? 11.991 -4.875 -12.584 1.00 87.69 162 ILE A N 1
ATOM 1282 C CA . ILE A 1 162 ? 13.456 -4.753 -12.645 1.00 87.69 162 ILE A CA 1
ATOM 1283 C C . ILE A 1 162 ? 14.027 -5.681 -13.721 1.00 87.69 162 ILE A C 1
ATOM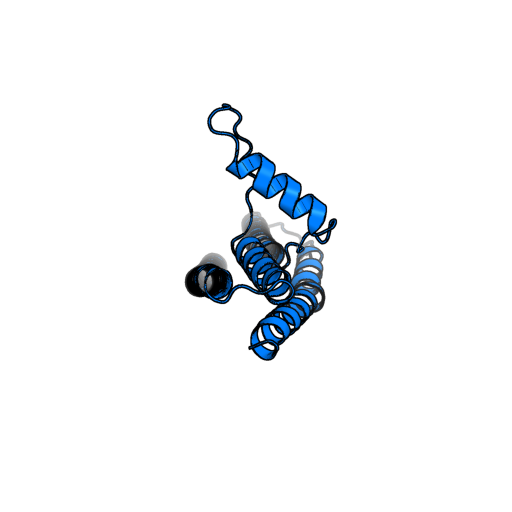 1285 O O . ILE A 1 162 ? 14.784 -5.224 -14.572 1.00 87.69 162 ILE A O 1
ATOM 1289 N N . GLN A 1 163 ? 13.622 -6.954 -13.742 1.00 89.06 163 GLN A N 1
ATOM 1290 C CA . GLN A 1 163 ? 14.070 -7.922 -14.751 1.00 89.06 163 GLN A CA 1
ATOM 1291 C C . GLN A 1 163 ? 13.728 -7.483 -16.176 1.00 89.06 163 GLN A C 1
ATOM 1293 O O . GLN A 1 163 ? 14.571 -7.576 -17.064 1.00 89.06 163 GLN A O 1
ATOM 1298 N N . THR A 1 164 ? 12.515 -6.969 -16.391 1.00 85.06 164 THR A N 1
ATOM 1299 C CA . THR A 1 164 ? 12.084 -6.451 -17.697 1.00 85.06 164 THR A CA 1
ATOM 1300 C C . THR A 1 164 ? 12.960 -5.278 -18.112 1.00 85.06 164 THR A C 1
ATOM 1302 O O . THR A 1 164 ? 13.457 -5.242 -19.230 1.00 85.06 164 THR A O 1
ATOM 1305 N N . ARG A 1 165 ? 13.227 -4.350 -17.187 1.00 83.38 165 ARG A N 1
ATOM 1306 C CA . ARG A 1 165 ? 14.096 -3.201 -17.445 1.00 83.38 165 ARG A CA 1
ATOM 1307 C C . ARG A 1 165 ? 15.524 -3.614 -17.798 1.00 83.38 165 ARG A C 1
ATOM 1309 O O . ARG A 1 165 ? 16.067 -3.091 -18.761 1.00 83.38 165 ARG A O 1
ATOM 1316 N N . VAL A 1 166 ? 16.106 -4.557 -17.058 1.00 87.31 166 VAL A N 1
ATOM 1317 C CA . VAL A 1 166 ? 17.448 -5.095 -17.341 1.00 87.31 166 VAL A CA 1
ATOM 1318 C C . VAL A 1 166 ? 17.477 -5.803 -18.694 1.00 87.31 166 VAL A C 1
ATOM 1320 O O . VAL A 1 166 ? 18.379 -5.557 -19.483 1.00 87.31 166 VAL A O 1
ATOM 1323 N N . SER A 1 167 ? 16.470 -6.628 -18.993 1.00 85.81 167 SER A N 1
ATOM 1324 C CA . SER A 1 167 ? 16.379 -7.349 -20.270 1.00 85.81 167 SER A CA 1
ATOM 1325 C C . SER A 1 167 ? 16.284 -6.382 -21.447 1.00 85.81 167 SER A C 1
ATOM 1327 O O . SER A 1 167 ? 17.006 -6.543 -22.423 1.00 85.81 167 SER A O 1
ATOM 1329 N N . LEU A 1 168 ? 15.453 -5.342 -21.320 1.00 78.19 168 LEU A N 1
ATOM 1330 C CA . LEU A 1 168 ? 15.357 -4.283 -22.317 1.00 78.19 168 LEU A CA 1
ATOM 1331 C C . LEU A 1 168 ? 16.698 -3.572 -22.484 1.00 78.19 168 LEU A C 1
ATOM 1333 O O . LEU A 1 168 ? 17.178 -3.513 -23.601 1.00 78.19 168 LEU A O 1
ATOM 1337 N N . LEU A 1 169 ? 17.344 -3.102 -21.410 1.00 82.44 169 LEU A N 1
ATOM 1338 C CA . LEU A 1 169 ? 18.664 -2.460 -21.519 1.00 82.44 169 LEU A CA 1
ATOM 1339 C C . LEU A 1 169 ? 19.681 -3.364 -22.229 1.00 82.44 169 LEU A C 1
ATOM 1341 O O . LEU A 1 169 ? 20.368 -2.909 -23.138 1.00 82.44 169 LEU A O 1
ATOM 1345 N N . ASN A 1 170 ? 19.730 -4.645 -21.869 1.00 83.38 170 ASN A N 1
ATOM 1346 C CA . ASN A 1 170 ? 20.661 -5.601 -22.461 1.00 83.38 170 ASN A CA 1
ATOM 1347 C C . ASN A 1 170 ? 20.417 -5.836 -23.961 1.00 83.38 170 ASN A C 1
ATOM 1349 O O . ASN A 1 170 ? 21.375 -6.103 -24.675 1.00 83.38 170 ASN A O 1
ATOM 1353 N N . MET A 1 171 ? 19.179 -5.716 -24.451 1.00 81.06 171 MET A N 1
ATOM 1354 C CA . MET A 1 171 ? 18.858 -5.854 -25.881 1.00 81.06 171 MET A CA 1
ATOM 1355 C C . MET A 1 171 ? 19.334 -4.681 -26.750 1.00 81.06 171 MET A C 1
ATOM 1357 O O . MET A 1 171 ? 19.361 -4.827 -27.964 1.00 81.06 171 MET A O 1
ATOM 1361 N N . PHE A 1 172 ? 19.644 -3.524 -26.158 1.00 68.56 172 PHE A N 1
ATOM 1362 C CA . PHE A 1 172 ? 20.106 -2.337 -26.898 1.00 68.56 172 PHE A CA 1
ATOM 1363 C C . PHE A 1 172 ? 21.566 -1.974 -26.608 1.00 68.56 172 PHE A C 1
ATOM 1365 O O . PHE A 1 172 ? 22.100 -1.062 -27.233 1.00 68.56 172 PHE A O 1
ATOM 1372 N N . VAL A 1 173 ? 22.188 -2.638 -25.629 1.00 68.25 173 VAL A N 1
ATOM 1373 C CA . VAL A 1 173 ? 23.612 -2.487 -25.294 1.00 68.25 173 VAL A CA 1
ATOM 1374 C C . VAL A 1 173 ? 24.478 -3.542 -26.006 1.00 68.25 173 VAL A C 1
ATOM 1376 O O . VAL A 1 173 ? 25.649 -3.265 -26.252 1.00 68.25 173 VAL A O 1
ATOM 1379 N N . ASN A 1 174 ? 23.912 -4.707 -26.350 1.00 52.22 174 ASN A N 1
ATOM 1380 C CA . ASN A 1 174 ? 24.498 -5.710 -27.257 1.00 52.22 174 ASN A CA 1
ATOM 1381 C C . ASN A 1 174 ? 23.970 -5.529 -28.681 1.00 52.22 174 ASN A C 1
ATOM 1383 O O . ASN A 1 174 ? 24.726 -5.868 -29.617 1.00 52.22 174 ASN A O 1
#

Solvent-accessible surface area (backbone atoms only — not comparable to full-atom values): 10092 Å² total; per-residue (Å²): 111,72,66,57,57,53,48,48,53,52,48,51,52,49,50,35,49,47,46,53,68,51,52,48,44,50,48,55,52,54,70,68,60,66,85,76,71,81,60,88,59,87,45,66,67,63,47,54,48,55,50,52,52,49,53,54,48,51,53,52,46,51,54,53,50,50,56,52,47,66,74,48,57,73,77,80,83,64,48,72,75,53,51,49,49,56,50,53,63,56,73,71,50,79,85,76,95,70,95,73,76,76,83,73,47,61,66,54,51,31,56,50,35,48,53,50,46,59,59,46,68,79,56,87,55,82,65,70,53,50,59,41,47,50,53,26,50,55,36,45,53,51,41,50,56,50,48,54,54,47,53,57,52,47,54,56,48,52,52,51,52,52,52,50,51,52,52,54,52,52,70,74,75,107

pLDDT: mean 70.56, std 16.12, range [30.52, 90.5]

Secondary structure (DSSP, 8-state):
-HHHHHHHHHHHHHHHHHIIIIIHHHHHHHHH-----------HHHHHHHHHHHHHHHHHHHHHHHHHHHHH-----S-HHHHHHHHHHHHS-------------HHHHHHHHHHHHHHHHTS--TTHHHHHHHHHHHHHHHHHHHHHHHHHHHHHHHHHHHHHHHHHHHHHH-

Mean predicted aligned error: 13.4 Å

Nearest PDB structures (foldseek):
  1i4d-assembly1_B  TM=2.951E-01  e=3.768E-01  Homo sapiens
  7aal-assembly1_B  TM=3.287E-01  e=1.405E+00  Homo sapiens
  4fzs-assembly1_A  TM=3.604E-01  e=8.409E+00  Homo sapiens
  8a1g-assembly2_B  TM=2.481E-01  e=3.818E+00  Homo sapiens
  8afz-assembly1_A  TM=1.765E-01  e=2.140E+00  Homo sapiens

InterPro domains:
  IPR004320 Protein BPS1, chloroplastic [PF03087] (3-171)

Foldseek 3Di:
DVVVLVVVVVVLVVLLCCLVVPVLVVLVVQLVPQPPPPPVCPDPLVVVLSVVLNVLSVVLSVVSNVVSCLSNPDLPPVPLVVVVVVVVVVVPDDDDDDPPPPCQRLNNQLVNLSVVLVVCVVPDDPPVNVVSVVSSVVSVVVVVVVVVVCVVVNVVVVVVSVVVSVVSVVVVVD

Organism: Papaver somniferum (NCBI:txid3469)